Protein AF-A0A8E7EIY2-F1 (afdb_monomer_lite)

Foldseek 3Di:
DADPVGHDPDDDDDPVVVVVVVVVVVVVVVVVVCVVCVPPDDDDPVRVVVVVVDVVVDPPDDDPDD

Sequence (66 aa):
MTSESGDVVAVIIDIATFRRMEAIIEDYGLVHFMKEAESDETLSREDAIEYLRTLEEGPENGSVRI

pLDDT: mean 87.1, std 16.27, range [41.38, 98.38]

Organism: NCBI:txid2834276

Structure (mmCIF, N/CA/C/O backbone):
data_AF-A0A8E7EIY2-F1
#
_entry.id   AF-A0A8E7EIY2-F1
#
loop_
_atom_site.group_PDB
_atom_site.id
_atom_site.type_symbol
_atom_site.label_atom_id
_atom_site.label_alt_id
_atom_site.label_comp_id
_atom_site.label_asym_id
_atom_site.label_entity_id
_atom_site.label_seq_id
_atom_site.pdbx_PDB_ins_code
_atom_site.Cartn_x
_atom_site.Cartn_y
_atom_site.Cartn_z
_atom_site.occupancy
_atom_site.B_iso_or_equiv
_atom_site.auth_s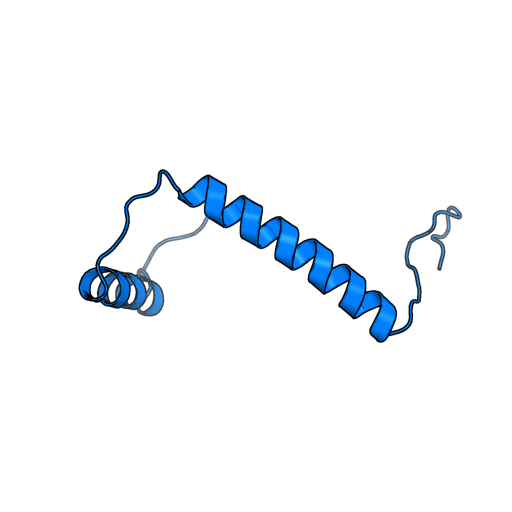eq_id
_atom_site.auth_comp_id
_atom_site.auth_asym_id
_atom_site.auth_atom_id
_atom_site.pdbx_PDB_model_num
ATOM 1 N N . MET A 1 1 ? 17.170 5.862 -19.693 1.00 74.19 1 MET A N 1
ATOM 2 C CA . MET A 1 1 ? 18.278 6.769 -19.310 1.00 74.19 1 MET A CA 1
ATOM 3 C C . MET A 1 1 ? 19.318 5.943 -18.574 1.00 74.19 1 MET A C 1
ATOM 5 O O . MET A 1 1 ? 18.906 5.066 -17.820 1.00 74.19 1 MET A O 1
ATOM 9 N N . THR A 1 2 ? 20.613 6.160 -18.816 1.00 83.06 2 THR A N 1
ATOM 10 C CA . THR A 1 2 ? 21.699 5.350 -18.233 1.00 83.06 2 THR A CA 1
ATOM 11 C C . THR A 1 2 ? 22.671 6.183 -17.395 1.00 83.06 2 THR A C 1
ATOM 13 O O . THR A 1 2 ? 22.829 7.373 -17.662 1.00 83.06 2 THR A O 1
ATOM 16 N N . SER A 1 3 ? 23.297 5.565 -16.389 1.00 86.12 3 SER A N 1
ATOM 17 C CA . SER A 1 3 ? 24.408 6.134 -15.618 1.00 86.12 3 SER A CA 1
ATOM 18 C C . SER A 1 3 ? 25.651 6.303 -16.497 1.00 86.12 3 SER A C 1
ATOM 20 O O . SER A 1 3 ? 25.722 5.767 -17.606 1.00 86.12 3 SER A O 1
ATOM 22 N N . GLU A 1 4 ? 26.667 7.000 -15.983 1.00 80.94 4 GLU A N 1
ATOM 23 C CA . GLU A 1 4 ? 27.984 7.094 -16.632 1.00 80.94 4 GLU A CA 1
ATOM 24 C C . GLU A 1 4 ? 28.661 5.720 -16.804 1.00 80.94 4 GLU A C 1
ATOM 26 O O . GLU A 1 4 ? 29.460 5.532 -17.717 1.00 80.94 4 GLU A O 1
ATOM 31 N N . SER A 1 5 ? 28.300 4.743 -15.966 1.00 89.56 5 SER A N 1
ATOM 32 C CA . SER A 1 5 ? 28.774 3.352 -16.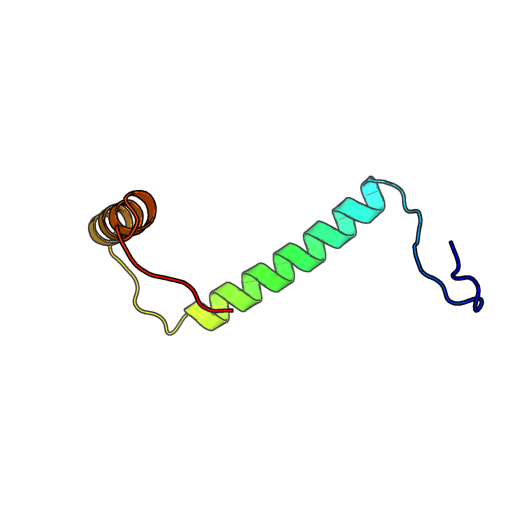015 1.00 89.56 5 SER A CA 1
ATOM 33 C C . SER A 1 5 ? 27.986 2.472 -16.997 1.00 89.56 5 SER A C 1
ATOM 35 O O . SER A 1 5 ? 28.360 1.324 -17.220 1.00 89.56 5 SER A O 1
ATOM 37 N N . GLY A 1 6 ? 26.916 3.004 -17.603 1.00 85.19 6 GLY A N 1
ATOM 38 C CA . GLY A 1 6 ? 26.068 2.300 -18.571 1.00 85.19 6 GLY A CA 1
ATOM 39 C C . GLY A 1 6 ? 24.843 1.594 -17.979 1.00 85.19 6 GLY A C 1
ATOM 40 O O . GLY A 1 6 ? 24.071 1.005 -18.733 1.00 85.19 6 GLY A O 1
ATOM 41 N N . ASP A 1 7 ? 24.613 1.681 -16.668 1.00 91.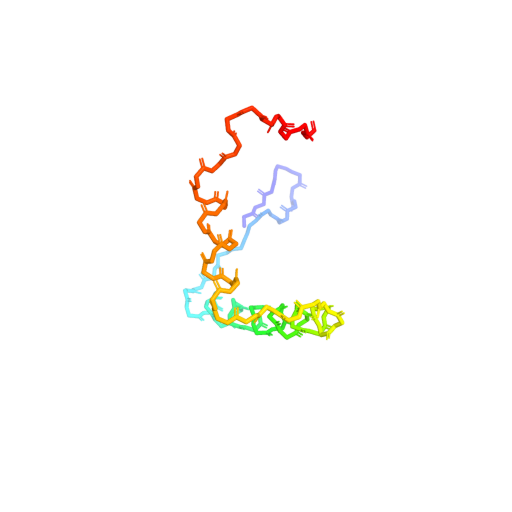94 7 ASP A N 1
ATOM 42 C CA . ASP A 1 7 ? 23.466 1.045 -16.008 1.00 91.94 7 ASP A CA 1
ATOM 43 C C . ASP A 1 7 ? 22.173 1.807 -16.281 1.00 91.94 7 ASP A C 1
ATOM 45 O O . ASP A 1 7 ? 22.170 3.035 -16.322 1.00 91.94 7 ASP A O 1
ATOM 49 N N . VAL A 1 8 ? 21.042 1.117 -16.420 1.00 89.25 8 VAL A N 1
ATOM 50 C CA . VAL A 1 8 ? 19.742 1.786 -16.579 1.00 89.25 8 VAL A CA 1
ATOM 51 C C . VAL A 1 8 ? 19.332 2.437 -15.256 1.00 89.25 8 VAL A C 1
ATOM 53 O O . VAL A 1 8 ? 19.102 1.747 -14.272 1.00 89.25 8 VAL A O 1
ATOM 56 N N . VAL A 1 9 ? 19.200 3.767 -15.247 1.00 90.75 9 VAL A N 1
ATOM 57 C CA . VAL A 1 9 ? 18.850 4.556 -14.047 1.00 90.75 9 VAL A CA 1
ATOM 58 C C . VAL A 1 9 ? 17.419 5.081 -14.054 1.00 90.75 9 VAL A C 1
ATOM 60 O O . VAL A 1 9 ? 16.889 5.426 -13.006 1.00 90.75 9 VAL A O 1
ATOM 63 N N . ALA A 1 10 ? 16.779 5.152 -15.225 1.00 91.56 10 ALA A N 1
ATOM 64 C CA . ALA A 1 10 ? 15.376 5.543 -15.332 1.00 91.56 10 ALA A CA 1
ATOM 65 C C . ALA A 1 10 ? 14.729 5.043 -16.627 1.00 91.56 10 ALA A C 1
ATOM 67 O O . ALA A 1 10 ? 15.386 4.912 -17.673 1.00 91.56 10 ALA A O 1
ATOM 68 N N . VAL A 1 11 ? 13.414 4.843 -16.550 1.00 90.75 11 VAL A N 1
ATOM 69 C CA . VAL A 1 11 ? 12.535 4.471 -17.661 1.00 90.75 11 VAL A CA 1
ATOM 70 C C . VAL A 1 11 ? 11.515 5.578 -17.908 1.00 90.75 11 VAL A C 1
ATOM 72 O O . VAL A 1 11 ? 11.060 6.231 -16.974 1.00 90.75 11 VAL A O 1
ATOM 75 N N . ILE A 1 12 ? 11.173 5.800 -19.176 1.00 94.50 12 ILE A N 1
ATOM 76 C CA . ILE A 1 12 ? 10.083 6.696 -19.567 1.00 94.50 12 ILE A CA 1
ATOM 77 C C . ILE A 1 12 ? 8.934 5.805 -20.018 1.00 94.50 12 ILE A C 1
ATOM 79 O O . ILE A 1 12 ? 9.104 4.995 -20.928 1.00 94.50 12 ILE A O 1
ATOM 83 N N . ILE A 1 13 ? 7.784 5.961 -19.376 1.00 95.81 13 ILE A N 1
ATOM 84 C CA . ILE A 1 13 ? 6.545 5.254 -19.694 1.00 95.81 13 ILE A CA 1
ATOM 85 C C . ILE A 1 13 ? 5.416 6.271 -19.809 1.00 95.81 13 ILE A C 1
ATOM 87 O O . ILE A 1 13 ? 5.490 7.360 -19.237 1.00 95.81 13 ILE A O 1
ATOM 91 N N . ASP A 1 14 ? 4.377 5.941 -20.570 1.00 98.06 14 ASP A N 1
ATOM 92 C CA . ASP A 1 14 ? 3.199 6.793 -20.631 1.00 98.06 14 ASP A CA 1
ATOM 93 C C . ASP A 1 14 ? 2.416 6.734 -19.311 1.00 98.06 14 ASP A C 1
ATOM 95 O O . ASP A 1 14 ? 2.463 5.759 -18.553 1.00 98.06 14 ASP A O 1
ATOM 99 N N . ILE A 1 15 ? 1.661 7.798 -19.049 1.00 97.69 15 ILE A N 1
ATOM 100 C CA . ILE A 1 15 ? 0.931 7.953 -17.792 1.00 97.69 15 ILE A CA 1
ATOM 101 C C . ILE A 1 15 ? -0.131 6.865 -17.577 1.00 97.69 15 ILE A C 1
ATOM 103 O O . ILE A 1 15 ? -0.424 6.522 -16.434 1.00 97.69 15 ILE A O 1
ATOM 107 N N . ALA A 1 16 ? -0.714 6.305 -18.642 1.00 98.25 16 ALA A N 1
ATOM 108 C CA . ALA A 1 16 ? -1.718 5.257 -18.499 1.00 98.25 16 ALA A CA 1
ATOM 109 C C . ALA A 1 16 ? -1.067 3.936 -18.071 1.00 98.25 16 ALA A C 1
ATOM 111 O O . ALA A 1 16 ? -1.616 3.235 -17.222 1.00 98.25 16 ALA A O 1
ATOM 112 N N . THR A 1 17 ? 0.114 3.628 -18.604 1.00 98.12 17 THR A N 1
ATOM 113 C CA . THR A 1 17 ? 0.925 2.489 -18.163 1.00 98.12 17 THR A CA 1
ATOM 114 C C . THR A 1 17 ? 1.362 2.650 -16.709 1.00 98.12 17 THR A C 1
ATOM 116 O O . THR A 1 17 ? 1.146 1.734 -15.920 1.00 98.12 17 THR A O 1
ATOM 119 N N . PHE A 1 18 ? 1.882 3.821 -16.322 1.00 97.75 18 PHE A N 1
ATOM 120 C CA . PHE A 1 18 ? 2.270 4.091 -14.932 1.00 97.75 18 PHE A CA 1
ATOM 121 C C . PHE A 1 18 ? 1.106 3.872 -13.953 1.00 97.75 18 PHE A C 1
ATOM 123 O O . PHE A 1 18 ? 1.235 3.100 -13.011 1.00 97.75 18 PHE A O 1
ATOM 130 N N . ARG A 1 19 ? -0.067 4.452 -14.233 1.00 98.31 19 ARG A N 1
ATOM 131 C CA . ARG A 1 19 ? -1.257 4.306 -13.375 1.00 98.31 19 ARG A CA 1
ATOM 132 C C . ARG A 1 19 ? -1.745 2.866 -13.248 1.00 98.31 19 ARG A C 1
ATOM 134 O O . ARG A 1 19 ? -2.234 2.474 -12.196 1.00 98.31 19 ARG A O 1
ATOM 141 N N . ARG A 1 20 ? -1.634 2.064 -14.314 1.00 98.38 20 ARG A N 1
ATOM 142 C CA . ARG A 1 20 ? -1.959 0.628 -14.245 1.00 98.38 20 ARG A CA 1
ATOM 143 C C . ARG A 1 20 ? -0.997 -0.116 -13.325 1.00 98.38 20 ARG A C 1
ATOM 145 O O . ARG A 1 20 ? -1.432 -1.021 -12.624 1.00 98.38 20 ARG A O 1
ATOM 152 N N . MET A 1 21 ? 0.286 0.246 -13.346 1.00 97.88 21 MET A N 1
ATOM 153 C CA . MET A 1 21 ? 1.280 -0.332 -12.442 1.00 97.88 21 MET A CA 1
ATOM 154 C C . MET A 1 21 ? 1.006 0.075 -10.993 1.00 97.88 21 MET A C 1
ATOM 156 O O . MET A 1 21 ? 0.980 -0.806 -10.140 1.00 97.88 21 MET A O 1
ATOM 160 N N . GLU A 1 22 ? 0.748 1.363 -10.733 1.00 97.69 22 GLU A N 1
ATOM 161 C CA . G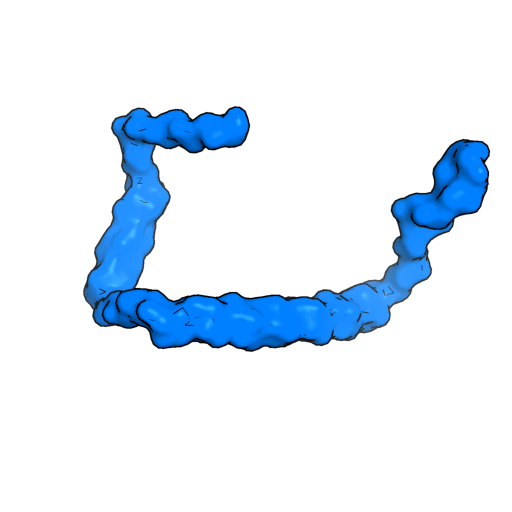LU A 1 22 ? 0.361 1.855 -9.401 1.00 97.69 22 GLU A CA 1
ATOM 162 C C . GLU A 1 22 ? -0.839 1.092 -8.854 1.00 97.69 22 GLU A C 1
ATOM 164 O O . GLU A 1 22 ? -0.716 0.495 -7.794 1.00 97.69 22 GLU A O 1
ATOM 169 N N . ALA A 1 23 ? -1.940 0.999 -9.607 1.00 98.19 23 ALA A N 1
ATOM 170 C CA . ALA A 1 23 ? -3.149 0.322 -9.137 1.00 98.19 23 ALA A CA 1
ATOM 171 C C . ALA A 1 23 ? -2.882 -1.125 -8.685 1.00 98.19 23 ALA A C 1
ATOM 173 O O . ALA A 1 23 ? -3.349 -1.550 -7.635 1.00 98.19 23 ALA A O 1
ATOM 174 N N . ILE A 1 24 ? -2.078 -1.880 -9.442 1.00 98.12 24 ILE A N 1
ATOM 175 C CA . ILE A 1 24 ? -1.738 -3.265 -9.085 1.00 98.12 24 ILE A CA 1
ATOM 176 C C . ILE A 1 24 ? -0.895 -3.318 -7.804 1.00 98.12 24 ILE A C 1
ATOM 178 O O . ILE A 1 24 ? -1.108 -4.189 -6.960 1.00 98.12 24 ILE A O 1
ATOM 182 N N . ILE A 1 25 ? 0.084 -2.419 -7.671 1.00 98.19 25 ILE A N 1
ATOM 183 C CA . ILE A 1 25 ? 0.984 -2.377 -6.512 1.00 98.19 25 ILE A CA 1
ATOM 184 C C . ILE A 1 25 ? 0.225 -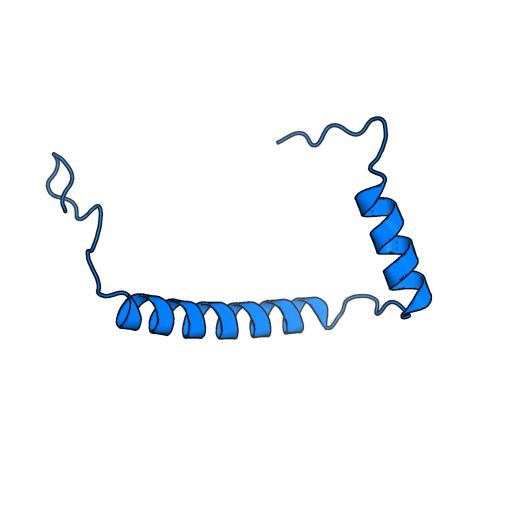1.922 -5.260 1.00 98.19 25 ILE A C 1
ATOM 186 O O . ILE A 1 25 ? 0.396 -2.521 -4.200 1.00 98.19 25 ILE A O 1
ATOM 190 N N . GLU A 1 26 ? -0.627 -0.907 -5.385 1.00 97.62 26 GLU A N 1
ATOM 191 C CA . GLU A 1 26 ? -1.462 -0.375 -4.309 1.00 97.62 26 GLU A CA 1
ATOM 192 C C . GLU A 1 26 ? -2.475 -1.409 -3.822 1.00 97.62 26 GLU A C 1
ATOM 194 O O . GLU A 1 26 ? -2.529 -1.667 -2.621 1.00 97.62 26 GLU A O 1
ATOM 199 N N . ASP A 1 27 ? -3.207 -2.067 -4.728 1.00 98.00 27 ASP A N 1
ATOM 200 C CA . ASP A 1 27 ? -4.173 -3.110 -4.364 1.00 98.00 27 ASP A CA 1
ATOM 201 C C . ASP A 1 27 ? -3.484 -4.270 -3.632 1.00 98.00 27 ASP A C 1
ATOM 203 O O . ASP A 1 27 ? -3.973 -4.761 -2.610 1.00 98.00 27 ASP A O 1
ATOM 207 N N . TYR A 1 28 ? -2.318 -4.701 -4.126 1.00 97.75 28 TYR A N 1
ATOM 208 C CA . TYR A 1 28 ? -1.538 -5.755 -3.482 1.00 97.75 28 TYR A CA 1
ATOM 209 C C . TYR A 1 28 ? -1.055 -5.336 -2.088 1.00 97.75 28 TYR A C 1
ATOM 211 O O . TYR A 1 28 ? -1.222 -6.088 -1.125 1.00 97.75 28 TYR A O 1
ATOM 219 N N . GLY A 1 29 ? -0.472 -4.139 -1.977 1.00 97.44 29 GLY A N 1
ATOM 220 C CA . GLY A 1 29 ? 0.024 -3.596 -0.716 1.00 97.44 29 GLY A CA 1
ATOM 221 C C . GLY A 1 29 ? -1.093 -3.427 0.308 1.00 97.44 29 GLY A C 1
ATOM 222 O O . GLY A 1 29 ? -0.951 -3.873 1.443 1.00 97.44 29 GLY A O 1
ATOM 223 N N . LEU A 1 30 ? -2.237 -2.877 -0.104 1.00 97.38 30 LEU A N 1
ATOM 224 C CA . LEU A 1 30 ? -3.403 -2.684 0.751 1.00 97.38 30 LEU A CA 1
ATOM 225 C C . LEU A 1 30 ? -3.916 -4.013 1.309 1.00 97.38 30 LEU A C 1
ATOM 227 O O . LEU A 1 30 ? -4.107 -4.136 2.516 1.00 97.38 30 LEU A O 1
ATOM 231 N N . VAL A 1 31 ? -4.086 -5.030 0.458 1.00 97.62 31 VAL A N 1
ATOM 232 C CA . VAL A 1 31 ? -4.502 -6.367 0.909 1.00 97.62 31 VAL A CA 1
ATOM 233 C C . VAL A 1 31 ? -3.496 -6.958 1.895 1.00 97.62 31 VAL A C 1
ATOM 235 O O . VAL A 1 31 ? -3.898 -7.648 2.831 1.00 97.62 31 VAL A O 1
ATOM 238 N N . HIS A 1 32 ? -2.200 -6.721 1.699 1.00 96.88 32 HIS A N 1
ATOM 239 C CA . HIS A 1 32 ? -1.176 -7.199 2.621 1.00 96.88 32 HIS A CA 1
ATOM 240 C C . HIS A 1 32 ? -1.269 -6.503 3.981 1.00 96.88 32 HIS A C 1
ATOM 242 O O . HIS A 1 32 ? -1.386 -7.189 4.992 1.00 96.88 32 HIS A O 1
ATOM 248 N N . PHE A 1 33 ? -1.340 -5.170 4.001 1.00 96.56 33 PHE A N 1
ATOM 249 C CA . PHE A 1 33 ? -1.476 -4.399 5.238 1.00 96.56 33 PHE A CA 1
ATOM 250 C C . PHE A 1 33 ? -2.757 -4.738 6.002 1.00 96.56 33 PHE A C 1
ATOM 252 O O . PHE A 1 33 ? -2.729 -4.867 7.220 1.00 96.56 33 PHE A O 1
ATOM 259 N N . MET A 1 34 ? -3.873 -4.960 5.302 1.00 95.19 34 MET A N 1
ATOM 260 C CA . MET A 1 34 ? -5.119 -5.397 5.939 1.00 95.19 34 MET A CA 1
ATOM 261 C C . MET A 1 34 ? -4.990 -6.770 6.608 1.00 95.19 34 MET A C 1
ATOM 263 O O . MET A 1 34 ? -5.598 -6.991 7.649 1.00 95.19 34 MET A O 1
ATOM 267 N N . LYS A 1 35 ? -4.219 -7.695 6.020 1.00 96.25 35 LYS A N 1
ATOM 268 C CA . LYS A 1 35 ? -3.967 -9.019 6.611 1.00 96.25 35 LYS A CA 1
ATOM 269 C C . LYS A 1 35 ? -3.042 -8.941 7.816 1.00 96.25 35 LYS A C 1
ATOM 271 O O . LYS A 1 35 ? -3.266 -9.650 8.788 1.00 96.25 35 LYS A O 1
ATOM 276 N N . GLU A 1 36 ? -2.006 -8.110 7.750 1.00 95.06 36 GLU A N 1
ATOM 277 C CA . GLU A 1 36 ? -1.113 -7.879 8.891 1.00 95.06 36 GLU A CA 1
ATOM 278 C C . GLU A 1 36 ? -1.876 -7.267 10.072 1.00 95.06 36 GLU A C 1
ATOM 280 O O . GLU A 1 36 ? -1.704 -7.713 11.201 1.00 95.06 36 GLU A O 1
ATOM 285 N N . ALA A 1 37 ? -2.784 -6.329 9.794 1.00 93.00 37 ALA A N 1
ATOM 286 C CA . ALA A 1 37 ? -3.615 -5.674 10.799 1.00 93.00 37 ALA A CA 1
ATOM 287 C C . ALA A 1 37 ? -4.810 -6.519 11.289 1.00 93.00 37 ALA A C 1
ATOM 289 O O . ALA A 1 37 ? -5.543 -6.084 12.172 1.00 93.00 37 ALA A O 1
ATOM 290 N N . GLU A 1 38 ? -5.050 -7.720 10.745 1.00 92.69 38 GLU A N 1
ATOM 291 C CA . GLU A 1 38 ? -6.200 -8.557 11.139 1.00 92.69 38 GLU A CA 1
ATOM 292 C C . GLU A 1 38 ? -6.116 -9.006 12.607 1.00 92.69 38 GLU A C 1
ATOM 294 O O . GLU A 1 38 ? -7.140 -9.200 13.262 1.00 92.69 38 GLU A O 1
ATOM 299 N N . SER A 1 39 ? -4.897 -9.156 13.136 1.00 90.00 39 SER A N 1
ATOM 300 C CA . SER A 1 39 ? -4.656 -9.485 14.544 1.00 90.00 39 SER A CA 1
ATOM 301 C C . SER A 1 39 ? -4.604 -8.275 15.478 1.00 90.00 39 SER A C 1
ATOM 303 O O . SER A 1 39 ? -4.466 -8.467 16.688 1.00 90.00 39 SER A O 1
ATOM 305 N N . ASP A 1 40 ? -4.679 -7.057 14.942 1.00 91.69 40 ASP A N 1
ATOM 306 C CA . ASP A 1 40 ? -4.589 -5.838 15.738 1.00 91.69 40 ASP A CA 1
ATOM 307 C C . ASP A 1 40 ? -5.908 -5.550 16.468 1.00 91.69 40 ASP A C 1
ATOM 309 O O . ASP A 1 40 ? -6.989 -6.022 16.105 1.00 91.69 40 ASP A O 1
ATOM 313 N N . GLU A 1 41 ? -5.823 -4.761 17.539 1.00 90.25 41 GLU A N 1
ATOM 314 C CA . GLU A 1 41 ? -7.004 -4.333 18.281 1.00 90.25 41 GLU A CA 1
ATOM 315 C C . GLU A 1 41 ? -7.884 -3.416 17.420 1.00 90.25 41 GLU A C 1
ATOM 317 O O . GLU A 1 41 ? -7.445 -2.385 16.908 1.00 90.25 41 GLU A O 1
ATOM 322 N N . THR A 1 42 ? -9.163 -3.771 17.287 1.00 92.38 42 THR A N 1
ATOM 323 C CA . THR A 1 42 ? -10.141 -2.926 16.602 1.00 92.38 42 THR A CA 1
ATOM 324 C C . THR A 1 42 ? -10.640 -1.832 17.536 1.00 92.38 42 THR A C 1
ATOM 326 O O . THR A 1 42 ? -11.222 -2.129 18.581 1.00 92.38 42 THR A O 1
ATOM 329 N N . LEU A 1 43 ? -10.500 -0.575 17.128 1.00 94.12 43 LEU A N 1
ATOM 330 C CA . LEU A 1 43 ? -11.061 0.557 17.863 1.00 94.12 43 LEU A CA 1
ATOM 331 C C . LEU A 1 43 ? -12.545 0.758 17.532 1.00 94.12 43 LEU A C 1
ATOM 333 O O . LEU A 1 43 ? -12.979 0.569 16.391 1.00 94.12 43 LEU A O 1
ATOM 337 N N . SER A 1 44 ? -13.325 1.195 18.525 1.00 96.31 44 SER A N 1
ATOM 338 C CA . SER A 1 44 ? -14.657 1.744 18.265 1.00 96.31 44 SER A CA 1
ATOM 339 C C . SER A 1 44 ? -14.542 3.050 17.474 1.00 96.31 44 SER A C 1
ATOM 341 O O . SER A 1 44 ? -13.473 3.654 17.373 1.00 96.31 44 SER A O 1
ATOM 343 N N . ARG A 1 45 ? -15.654 3.525 16.908 1.00 95.06 45 ARG A N 1
ATOM 344 C CA . ARG A 1 45 ? -15.657 4.801 16.185 1.00 95.06 45 ARG A CA 1
ATOM 345 C C . ARG A 1 45 ? -15.243 5.957 17.098 1.00 95.06 45 ARG A C 1
ATOM 347 O O . ARG A 1 45 ? -14.512 6.841 16.664 1.00 95.06 45 ARG A O 1
ATOM 354 N N . GLU A 1 46 ? -15.734 5.962 18.331 1.00 96.50 46 GLU A N 1
ATOM 355 C CA . GLU A 1 46 ? -15.441 6.986 19.328 1.00 96.50 46 GLU A CA 1
ATOM 356 C C . GLU A 1 46 ? -13.959 6.954 19.723 1.00 96.50 46 GLU A C 1
ATOM 358 O O . GLU A 1 46 ? -13.307 7.997 19.688 1.00 96.50 46 GLU A O 1
ATOM 363 N N . ASP A 1 47 ? -13.416 5.762 19.990 1.00 95.44 47 ASP A N 1
ATOM 364 C CA . ASP A 1 47 ? -12.006 5.585 20.361 1.00 95.44 47 ASP A CA 1
ATOM 365 C C . ASP A 1 47 ? -11.063 5.924 19.200 1.00 95.44 47 ASP A C 1
ATOM 367 O O . ASP A 1 47 ? -10.026 6.545 19.407 1.00 95.44 47 ASP A O 1
ATOM 371 N N . ALA A 1 48 ? -11.435 5.584 17.961 1.00 94.38 48 ALA A N 1
ATOM 372 C CA . ALA A 1 48 ? -10.659 5.930 16.773 1.00 94.38 48 ALA A CA 1
ATOM 373 C C . ALA A 1 48 ? -10.600 7.449 16.539 1.00 94.38 48 ALA A C 1
ATOM 375 O O . ALA A 1 48 ? -9.551 7.979 16.176 1.00 94.38 48 ALA A O 1
ATOM 376 N N . ILE A 1 49 ? -11.715 8.159 16.759 1.00 95.12 49 ILE A N 1
ATOM 377 C CA . ILE A 1 49 ? -11.758 9.626 16.665 1.00 95.12 49 ILE A CA 1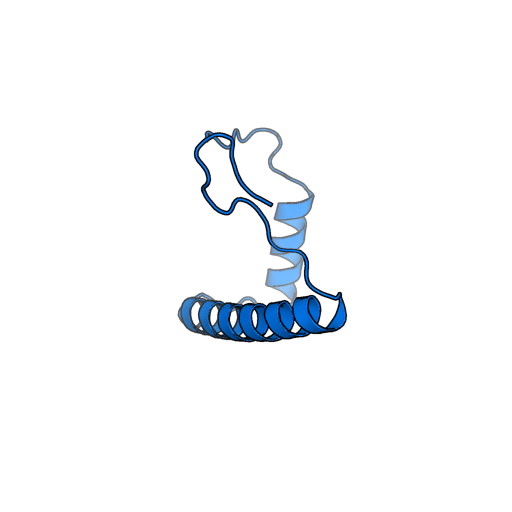
ATOM 378 C C . ILE A 1 49 ? -10.884 10.254 17.751 1.00 95.12 49 ILE A C 1
ATOM 380 O O . ILE A 1 49 ? -10.164 11.209 17.468 1.00 95.12 49 ILE A O 1
ATOM 384 N N . GLU A 1 50 ? -10.941 9.739 18.978 1.00 93.94 50 GLU A N 1
ATOM 385 C CA . GLU A 1 50 ? -10.127 10.262 20.074 1.00 93.94 50 GLU A CA 1
ATOM 386 C C . GLU A 1 50 ? -8.637 9.997 19.844 1.00 93.94 50 GLU A C 1
ATOM 388 O O . GLU A 1 50 ? -7.824 10.912 19.947 1.00 93.94 50 GLU A O 1
ATOM 393 N N . TYR A 1 51 ? -8.282 8.783 19.423 1.00 91.12 51 TYR A N 1
ATOM 394 C CA . TYR A 1 51 ? -6.918 8.432 19.043 1.00 91.12 51 TYR A CA 1
ATOM 395 C C . TYR A 1 51 ? -6.375 9.361 17.950 1.00 91.12 51 TYR A C 1
ATOM 397 O O . TYR A 1 51 ? -5.271 9.889 18.087 1.00 91.12 51 TYR A O 1
ATOM 405 N N . LEU A 1 52 ? -7.165 9.645 16.910 1.00 92.25 52 LEU A N 1
ATOM 406 C CA . LEU A 1 52 ? -6.776 10.585 15.860 1.00 92.25 52 LEU A CA 1
ATOM 407 C C . LEU A 1 52 ? -6.471 11.987 16.413 1.00 92.25 52 LEU A C 1
ATOM 409 O O . LEU A 1 52 ? -5.454 12.566 16.041 1.00 92.25 52 LEU A O 1
ATOM 413 N N . ARG A 1 53 ? -7.286 12.505 17.344 1.00 91.75 53 ARG A N 1
ATOM 414 C CA . ARG A 1 53 ? -7.020 13.805 17.990 1.00 91.75 53 ARG A CA 1
ATOM 415 C C . ARG A 1 53 ? -5.679 13.818 18.716 1.00 91.75 53 ARG A C 1
ATOM 417 O O . ARG A 1 53 ? -4.935 14.782 18.584 1.00 91.75 53 ARG A O 1
ATOM 424 N N . THR A 1 54 ? -5.327 12.732 19.411 1.00 91.12 54 THR A N 1
ATOM 425 C CA . THR A 1 54 ? -4.023 12.640 20.097 1.00 91.12 54 THR A CA 1
ATOM 426 C C . THR A 1 54 ? -2.830 12.686 19.139 1.00 91.12 54 THR A C 1
ATOM 428 O O . THR A 1 54 ? -1.762 13.171 19.511 1.00 91.12 54 THR A O 1
ATOM 431 N N . LEU A 1 55 ? -3.001 12.213 17.899 1.00 89.56 55 LEU A N 1
ATOM 432 C CA . LEU A 1 55 ? -1.969 12.283 16.862 1.00 89.56 55 LEU A CA 1
ATOM 433 C C . LEU A 1 55 ? -1.856 13.689 16.260 1.00 89.56 55 LEU A C 1
ATOM 435 O O . LEU A 1 55 ? -0.751 14.136 15.959 1.00 89.56 55 LEU A O 1
ATOM 439 N N . GLU A 1 56 ? -2.987 14.375 16.084 1.00 85.00 56 GLU A N 1
ATOM 440 C CA . GLU A 1 56 ? -3.051 15.727 15.517 1.00 85.00 56 GLU A CA 1
ATOM 441 C C . GLU A 1 56 ? -2.555 16.805 16.489 1.00 85.00 56 GLU A C 1
ATOM 443 O O . GLU A 1 56 ? -1.941 17.782 16.061 1.00 85.00 56 GLU A O 1
ATOM 448 N N . GLU A 1 57 ? -2.781 16.623 17.791 1.00 74.62 57 GLU A N 1
ATOM 449 C CA . GLU A 1 57 ? -2.332 17.561 18.825 1.00 74.62 57 GLU A CA 1
ATOM 450 C C . GLU A 1 57 ? -0.827 17.441 19.118 1.00 74.62 57 GLU A C 1
ATOM 452 O O . GLU A 1 57 ? -0.225 18.401 19.596 1.00 74.62 57 GLU A O 1
ATOM 457 N N . GLY A 1 58 ? -0.204 16.318 18.734 1.00 56.00 58 GLY A N 1
ATOM 458 C CA . GLY A 1 58 ? 1.228 16.046 18.862 1.00 56.00 58 GLY A CA 1
ATOM 459 C C . GLY A 1 58 ? 1.725 16.001 20.318 1.00 56.00 58 GLY A C 1
ATOM 460 O O . GLY A 1 58 ? 1.214 16.689 21.200 1.00 56.00 58 GLY A O 1
ATOM 461 N N . PRO A 1 59 ? 2.772 15.221 20.638 1.00 53.22 59 PRO A N 1
ATOM 462 C CA . PRO A 1 59 ? 3.465 15.426 21.895 1.00 53.22 59 PRO A CA 1
ATOM 463 C C . PRO A 1 59 ? 4.229 16.749 21.792 1.00 53.22 59 PRO A C 1
ATOM 465 O O . PRO A 1 59 ? 5.202 16.861 21.039 1.00 53.22 59 PRO A O 1
ATOM 468 N N . GLU A 1 60 ? 3.854 17.744 22.594 1.00 54.38 60 GLU A N 1
ATOM 469 C CA . GLU A 1 60 ? 4.831 18.739 23.019 1.00 54.38 60 GLU A CA 1
ATOM 470 C C . GLU A 1 60 ? 5.968 17.980 23.731 1.00 54.38 60 GLU A C 1
ATOM 472 O O . GLU A 1 60 ? 5.858 17.621 24.901 1.00 54.38 60 GLU A O 1
ATOM 477 N N . ASN A 1 61 ? 7.057 17.723 22.996 1.00 48.25 61 ASN A N 1
ATOM 478 C CA . ASN A 1 61 ? 8.274 16.984 23.370 1.00 48.25 61 ASN A CA 1
ATOM 479 C C . ASN A 1 61 ? 8.253 15.461 23.137 1.00 48.25 61 ASN A C 1
ATOM 481 O O . ASN A 1 61 ? 7.973 14.668 24.033 1.00 48.25 61 ASN A O 1
ATOM 485 N N . GLY A 1 62 ? 8.724 15.035 21.965 1.00 43.88 62 GLY A N 1
ATOM 486 C CA . GLY A 1 62 ? 9.080 13.638 21.718 1.00 43.88 62 GLY A CA 1
ATOM 487 C C . GLY A 1 62 ? 9.910 13.481 20.454 1.00 43.88 62 GLY A C 1
ATOM 488 O O . GLY A 1 62 ? 9.376 13.285 19.370 1.00 43.88 62 GLY A O 1
ATOM 489 N N . SER A 1 63 ? 11.227 13.600 20.584 1.00 45.06 63 SER A N 1
ATOM 490 C CA . SER A 1 63 ? 12.201 13.370 19.519 1.00 45.06 63 SER A CA 1
ATOM 491 C C . SER A 1 63 ? 12.060 11.964 18.926 1.00 45.06 63 SER A C 1
ATOM 493 O O . SER A 1 63 ? 12.440 10.979 19.557 1.00 45.06 63 SER A O 1
ATOM 495 N N . VAL A 1 64 ? 11.598 11.869 17.677 1.00 46.78 64 VAL A N 1
ATOM 496 C CA . VAL A 1 64 ? 11.809 10.671 16.857 1.00 46.78 64 VAL A CA 1
ATOM 497 C C . VAL A 1 64 ? 13.274 10.682 16.433 1.00 46.78 64 VAL A C 1
ATOM 499 O O . VAL A 1 64 ? 13.688 11.448 15.564 1.00 46.78 64 VAL A O 1
ATOM 502 N N . ARG A 1 65 ? 14.086 9.882 17.125 1.00 41.38 65 ARG A N 1
ATOM 503 C CA . ARG A 1 65 ? 15.445 9.565 16.691 1.00 41.38 65 ARG A CA 1
ATOM 504 C C . ARG A 1 65 ? 15.348 8.573 15.537 1.00 41.38 65 ARG A C 1
ATOM 506 O O . ARG A 1 65 ? 14.869 7.461 15.741 1.00 41.38 65 ARG A O 1
ATOM 513 N N . ILE A 1 66 ? 15.797 9.009 14.365 1.00 47.31 66 ILE A N 1
ATOM 514 C CA . ILE A 1 66 ? 16.271 8.134 13.287 1.00 47.31 66 ILE A CA 1
ATOM 515 C C . ILE A 1 66 ? 17.747 7.834 13.537 1.00 47.31 66 ILE A C 1
ATOM 517 O O . ILE A 1 66 ? 18.458 8.778 13.960 1.00 47.31 66 ILE A O 1
#

InterPro domains:
  IPR049537 Antitoxin RelB-like [PF18506] (2-56)

Secondary structure (DSSP, 8-state):
-B-TTS-B------HHHHHHHHHHHHHHHHHHHHHHGGGSPPPPHHHHHHHHHHHHH--SS-----

Radius of gyration: 20.41 Å; chains: 1; bounding box: 44×28×44 Å